Protein AF-A0A7V5F0Q5-F1 (afdb_monomer_lite)

Sequence (151 aa):
MRSYYPATLVSLILSDVVGDDLDVIASGPGVPDSGTFQDCMALFKKYNILRQLPRSIVNFIEAGLSGKVPETPKTGDPVFEKTHNLIIGSNIEAIVAAKQKAESLGYNTLVLSSMFEGETRDLAQFYGAIAREIAKTGHPPPACILSGEYL

Foldseek 3Di:
DVVCPPPAAEAEDADLDPPPPCCPGPVNPLHFDPDALVNVVVVCVVVVCLVVDDPVVVVVSVCRVVVVDDITHHVPRVRNVRYHYHYPHYLVVVQVVVQVVCVVVVADEDEPEQEDEDDPVVVVVVVVVVVVCCVVPPVDPPHDYDYHYRD

pLDDT: mean 86.78, std 10.55, range [53.16, 98.0]

Radius of gyration: 23.23 Å; chains: 1; bounding box: 57×22×62 Å

Structure (mmCIF, N/CA/C/O backbone):
data_AF-A0A7V5F0Q5-F1
#
_entry.id   AF-A0A7V5F0Q5-F1
#
loop_
_atom_site.group_PDB
_atom_site.id
_atom_site.type_symbol
_atom_site.label_atom_id
_atom_site.label_alt_id
_atom_site.label_comp_id
_atom_site.label_asym_id
_atom_site.label_entity_id
_atom_site.label_seq_id
_atom_site.pdbx_PDB_ins_code
_atom_site.Cartn_x
_atom_site.Cartn_y
_atom_site.Cartn_z
_atom_site.occupancy
_atom_site.B_iso_or_equiv
_atom_site.auth_seq_id
_atom_site.auth_comp_id
_atom_site.auth_asym_id
_atom_site.auth_atom_id
_atom_site.pdbx_PDB_model_num
ATOM 1 N N . MET A 1 1 ? 4.202 -2.210 -20.670 1.00 69.69 1 MET A N 1
ATOM 2 C CA . MET A 1 1 ? 3.481 -1.165 -21.441 1.00 69.69 1 MET A CA 1
ATOM 3 C C . MET A 1 1 ? 3.704 -1.171 -22.936 1.00 69.69 1 MET A C 1
ATOM 5 O O . MET A 1 1 ? 2.727 -1.338 -23.654 1.00 69.69 1 MET A O 1
ATOM 9 N N . ARG A 1 2 ? 4.943 -1.056 -23.433 1.00 78.12 2 ARG A N 1
ATOM 10 C CA . ARG A 1 2 ? 5.212 -1.038 -24.887 1.00 78.12 2 ARG A CA 1
ATOM 11 C C . ARG A 1 2 ? 4.582 -2.209 -25.659 1.00 78.12 2 ARG A C 1
ATOM 13 O O . ARG A 1 2 ? 4.106 -2.004 -26.762 1.00 78.12 2 ARG A O 1
ATOM 20 N N . SER A 1 3 ? 4.514 -3.397 -25.056 1.00 80.44 3 SER A N 1
ATOM 21 C CA . SER A 1 3 ? 3.902 -4.589 -25.665 1.00 80.44 3 SER A CA 1
ATOM 22 C C . SER A 1 3 ? 2.370 -4.563 -25.757 1.00 80.44 3 SER A C 1
ATOM 24 O O . SER A 1 3 ? 1.807 -5.374 -26.482 1.00 80.44 3 SER A O 1
ATOM 26 N N . TYR A 1 4 ? 1.700 -3.677 -25.012 1.00 80.00 4 TYR A N 1
ATOM 27 C CA . TYR A 1 4 ? 0.235 -3.561 -24.972 1.00 80.00 4 TYR A CA 1
ATOM 28 C C . TYR A 1 4 ? -0.277 -2.331 -25.732 1.00 80.00 4 TYR A C 1
ATOM 30 O O . TYR A 1 4 ? -1.425 -2.301 -26.164 1.00 80.00 4 TYR A O 1
ATOM 38 N N . TYR A 1 5 ? 0.570 -1.320 -25.937 1.00 84.75 5 TYR A N 1
ATOM 39 C CA . TYR A 1 5 ? 0.233 -0.150 -26.742 1.00 84.75 5 TYR A CA 1
ATOM 40 C C . TYR A 1 5 ? -0.026 -0.549 -28.215 1.00 84.75 5 TYR A C 1
ATOM 42 O O . TYR A 1 5 ? 0.754 -1.332 -28.759 1.00 84.75 5 TYR A O 1
ATOM 50 N N . PRO A 1 6 ? -1.075 -0.032 -28.897 1.00 89.75 6 PRO A N 1
ATOM 51 C CA . PRO A 1 6 ? -1.976 1.064 -28.515 1.00 89.75 6 PRO A CA 1
ATOM 52 C C . PRO A 1 6 ? -3.330 0.616 -27.925 1.00 89.75 6 PRO A C 1
ATOM 54 O O . PRO A 1 6 ? -4.303 1.380 -27.995 1.00 89.75 6 PRO A O 1
ATOM 57 N N . ALA A 1 7 ? -3.438 -0.613 -27.409 1.00 90.31 7 ALA A N 1
ATOM 58 C CA . ALA A 1 7 ? -4.653 -1.084 -26.746 1.00 90.31 7 ALA A CA 1
ATOM 59 C C . ALA A 1 7 ? -4.862 -0.377 -25.395 1.00 90.31 7 ALA A C 1
ATOM 61 O O . ALA A 1 7 ? -3.916 0.131 -24.792 1.00 90.31 7 ALA A O 1
ATOM 62 N N . THR A 1 8 ? -6.110 -0.340 -24.928 1.00 89.75 8 THR A N 1
ATOM 63 C CA . THR A 1 8 ? -6.440 0.175 -23.594 1.00 89.75 8 THR A CA 1
ATOM 64 C C . THR A 1 8 ? -6.159 -0.890 -22.542 1.00 89.75 8 THR A C 1
ATOM 66 O O . THR A 1 8 ? -6.645 -2.015 -22.662 1.00 89.75 8 THR A O 1
ATOM 69 N N . LEU A 1 9 ? -5.405 -0.523 -21.506 1.00 89.12 9 LEU A N 1
ATOM 70 C CA . LEU A 1 9 ? -5.130 -1.360 -20.343 1.00 89.12 9 LEU A CA 1
ATOM 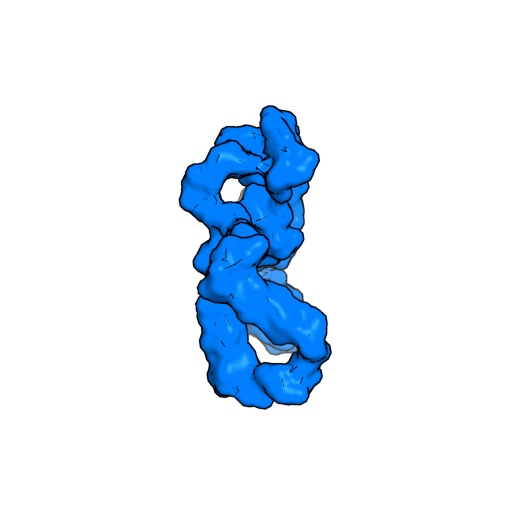71 C C . LEU A 1 9 ? -5.891 -0.811 -19.134 1.00 89.12 9 LEU A C 1
ATOM 73 O O . LEU A 1 9 ? -5.731 0.355 -18.777 1.00 89.12 9 LEU A O 1
ATOM 77 N N . VAL A 1 10 ? -6.697 -1.660 -18.500 1.00 89.06 10 VAL A N 1
ATOM 78 C CA . VAL A 1 10 ? -7.383 -1.350 -17.242 1.00 89.06 10 VAL A CA 1
ATOM 79 C C . VAL A 1 10 ? -6.938 -2.362 -16.195 1.00 89.06 10 VAL A C 1
ATOM 81 O O . VAL A 1 10 ? -7.248 -3.548 -16.309 1.00 89.06 10 VAL A O 1
ATOM 84 N N . SER A 1 11 ? -6.211 -1.891 -15.189 1.00 86.44 11 SER A N 1
ATOM 85 C CA . SER A 1 11 ? -5.765 -2.679 -14.044 1.00 86.44 11 SER A CA 1
ATOM 86 C C . SER A 1 11 ? -6.690 -2.405 -12.866 1.00 86.44 11 SER A C 1
ATOM 88 O O . SER A 1 11 ? -6.819 -1.259 -12.435 1.00 86.44 11 SER A O 1
ATOM 90 N N . LEU A 1 12 ? -7.321 -3.453 -12.342 1.00 87.25 12 LEU A N 1
ATOM 91 C CA . LEU A 1 12 ? -8.081 -3.401 -11.097 1.00 87.25 12 LEU A CA 1
ATOM 92 C C . LEU A 1 12 ? -7.216 -4.009 -9.995 1.00 87.25 12 LEU A C 1
ATOM 94 O O . LEU A 1 12 ? -6.817 -5.169 -10.092 1.00 87.25 12 LEU A O 1
ATOM 98 N N . ILE A 1 13 ? -6.888 -3.207 -8.992 1.00 85.38 13 ILE A N 1
ATOM 99 C CA . ILE A 1 13 ? -5.854 -3.500 -8.006 1.00 85.38 13 ILE A CA 1
ATOM 100 C C . ILE A 1 13 ? -6.505 -3.694 -6.639 1.00 85.38 13 ILE A C 1
ATOM 102 O O . ILE A 1 13 ? -7.279 -2.852 -6.185 1.00 85.38 13 ILE A O 1
ATOM 106 N N . LEU A 1 14 ? -6.161 -4.802 -5.985 1.00 81.69 14 LEU A N 1
ATOM 107 C CA . LEU A 1 14 ? -6.349 -4.987 -4.551 1.00 81.69 14 LEU A CA 1
ATOM 108 C C . LEU A 1 14 ? -5.005 -4.694 -3.887 1.00 81.69 14 LEU A C 1
ATOM 110 O O . LEU A 1 14 ? -4.045 -5.427 -4.106 1.00 81.69 14 LEU A O 1
ATOM 114 N N . SER A 1 15 ? -4.939 -3.584 -3.163 1.00 77.75 15 SER A N 1
ATOM 115 C CA . SER A 1 15 ? -3.723 -3.080 -2.541 1.00 77.75 15 SER A CA 1
ATOM 116 C C . SER A 1 15 ? -3.532 -3.704 -1.162 1.00 77.75 15 SER A C 1
ATOM 118 O O . SER A 1 15 ? -4.357 -3.536 -0.259 1.00 77.75 15 SER A O 1
ATOM 120 N N . ASP A 1 16 ? -2.425 -4.419 -1.007 1.00 71.75 16 ASP A N 1
ATOM 121 C CA . ASP A 1 16 ? -1.854 -4.833 0.272 1.00 71.75 16 ASP A CA 1
ATOM 122 C C . ASP A 1 16 ? -0.741 -3.879 0.747 1.00 71.75 16 ASP A C 1
ATOM 124 O O . ASP A 1 16 ? -0.154 -4.095 1.806 1.00 71.75 16 ASP A O 1
ATOM 128 N N . VAL A 1 17 ? -0.476 -2.799 0.000 1.00 65.56 17 VAL A N 1
ATOM 129 C CA . VAL A 1 17 ? 0.596 -1.834 0.273 1.00 65.56 17 VAL A CA 1
ATOM 130 C C . VAL A 1 17 ? 0.042 -0.597 0.978 1.00 65.56 17 VAL A C 1
ATOM 132 O O . VAL A 1 17 ? -0.942 0.015 0.560 1.00 65.56 17 VAL A O 1
ATOM 135 N N . VAL A 1 18 ? 0.709 -0.185 2.055 1.00 63.31 18 VAL A N 1
ATOM 136 C CA . VAL A 1 18 ? 0.356 1.028 2.801 1.00 63.31 18 VAL A CA 1
ATOM 137 C C . VAL A 1 18 ? 0.540 2.276 1.937 1.00 63.31 18 VAL A C 1
ATOM 139 O O . VAL A 1 18 ? 1.560 2.455 1.280 1.00 63.31 18 VAL A O 1
ATOM 142 N N . GLY A 1 19 ? -0.450 3.170 1.980 1.00 62.16 19 GLY A N 1
ATOM 143 C CA . GLY A 1 19 ? -0.423 4.433 1.241 1.00 62.16 19 GLY A CA 1
ATOM 144 C C . GLY A 1 19 ? -0.881 4.317 -0.210 1.00 62.16 19 GLY A C 1
ATOM 145 O O . GLY A 1 19 ? -0.947 5.344 -0.879 1.00 62.16 19 GLY A O 1
ATOM 146 N N . ASP A 1 20 ? -1.247 3.109 -0.661 1.00 62.47 20 ASP A N 1
ATOM 147 C CA . ASP A 1 20 ? -1.814 2.879 -1.991 1.00 62.47 20 ASP A CA 1
ATOM 148 C C . ASP A 1 20 ? -0.891 3.384 -3.123 1.00 62.47 20 ASP A C 1
ATOM 150 O O . ASP A 1 20 ? -1.340 3.820 -4.186 1.00 62.47 20 ASP A O 1
ATOM 154 N N . ASP A 1 21 ? 0.427 3.318 -2.884 1.00 65.06 21 ASP A N 1
ATOM 155 C CA . ASP A 1 21 ? 1.450 3.754 -3.831 1.00 65.06 21 ASP A CA 1
ATOM 156 C C . ASP A 1 21 ? 1.543 2.779 -5.012 1.00 65.06 21 ASP A C 1
ATOM 158 O O . ASP A 1 21 ? 2.065 1.663 -4.915 1.00 65.06 21 ASP A O 1
ATOM 162 N N . LEU A 1 22 ? 1.017 3.221 -6.153 1.00 61.88 22 LEU A N 1
ATOM 163 C CA . LEU A 1 22 ? 0.962 2.450 -7.389 1.00 61.88 22 LEU A CA 1
ATOM 164 C C . LEU A 1 22 ? 2.352 2.085 -7.932 1.00 61.88 22 LEU A C 1
ATOM 166 O O . LEU A 1 22 ? 2.459 1.080 -8.636 1.00 61.88 22 LEU A O 1
ATOM 170 N N . ASP A 1 23 ? 3.399 2.848 -7.603 1.00 59.41 23 ASP A N 1
ATOM 171 C CA . ASP A 1 23 ? 4.772 2.552 -8.035 1.00 59.41 23 ASP A CA 1
ATOM 172 C C . ASP A 1 23 ? 5.304 1.283 -7.342 1.00 59.41 23 ASP A C 1
ATOM 174 O O . ASP A 1 23 ? 6.092 0.522 -7.911 1.00 59.41 23 ASP A O 1
ATOM 178 N N . VAL A 1 24 ? 4.837 1.026 -6.116 1.00 58.53 24 VAL A N 1
ATOM 179 C CA . VAL A 1 24 ? 5.243 -0.116 -5.288 1.00 58.53 24 VAL A CA 1
ATOM 180 C C . VAL A 1 24 ? 4.349 -1.329 -5.550 1.00 58.53 24 VAL A C 1
ATOM 182 O O . VAL A 1 24 ? 4.826 -2.470 -5.567 1.00 58.53 24 VAL A O 1
ATOM 185 N N . ILE A 1 25 ? 3.059 -1.106 -5.817 1.00 60.34 25 ILE A N 1
ATOM 186 C CA . ILE A 1 25 ? 2.100 -2.189 -6.031 1.00 60.34 25 ILE A CA 1
ATOM 187 C C . ILE A 1 25 ? 2.411 -2.942 -7.338 1.00 60.34 25 ILE A C 1
ATOM 189 O O . ILE A 1 25 ? 2.428 -2.392 -8.441 1.00 60.34 25 ILE A O 1
ATOM 193 N N . ALA A 1 26 ? 2.652 -4.252 -7.205 1.00 53.59 26 ALA A N 1
ATOM 194 C CA . ALA A 1 26 ? 2.913 -5.197 -8.297 1.00 53.59 26 ALA A CA 1
ATOM 195 C C . ALA A 1 26 ? 4.132 -4.883 -9.197 1.00 53.59 26 ALA A C 1
ATOM 197 O O . ALA A 1 26 ? 4.185 -5.365 -10.329 1.00 53.59 26 ALA A O 1
ATOM 198 N N . SER A 1 27 ? 5.121 -4.117 -8.712 1.00 54.19 27 SER A N 1
ATOM 199 C CA . SER A 1 27 ? 6.268 -3.627 -9.511 1.00 54.19 27 SER A CA 1
ATOM 200 C C . SER A 1 27 ? 5.873 -2.728 -10.694 1.00 54.19 27 SER A C 1
ATOM 202 O O . SER A 1 27 ? 6.614 -2.637 -11.675 1.00 54.19 27 SER A O 1
ATOM 204 N N . GLY A 1 28 ? 4.690 -2.105 -10.635 1.00 59.16 28 GLY A N 1
ATOM 205 C CA . GLY A 1 28 ? 4.272 -1.059 -11.565 1.00 59.16 28 GLY A CA 1
ATOM 206 C C . GLY A 1 28 ? 4.336 -1.400 -13.064 1.00 59.16 28 GLY A C 1
ATOM 207 O O . GLY A 1 28 ? 4.704 -0.528 -13.847 1.00 59.16 28 GLY A O 1
ATOM 208 N N . PRO A 1 29 ? 3.962 -2.602 -13.562 1.00 62.91 29 PRO A N 1
ATOM 209 C CA . PRO A 1 29 ? 4.040 -2.908 -14.997 1.00 62.91 29 PRO A CA 1
ATOM 210 C C . PRO A 1 29 ? 3.180 -1.973 -15.861 1.00 62.91 29 PRO A C 1
ATOM 212 O O . PRO A 1 29 ? 3.389 -1.921 -17.078 1.00 62.91 29 PRO A O 1
ATOM 215 N N . GLY A 1 30 ? 2.233 -1.265 -15.229 1.00 66.12 30 GLY A N 1
ATOM 216 C CA . GLY A 1 30 ? 1.362 -0.228 -15.779 1.00 66.12 30 GLY A CA 1
ATOM 217 C C . GLY A 1 30 ? 1.624 1.187 -15.267 1.00 66.12 30 GLY A C 1
ATOM 218 O O . GLY A 1 30 ? 0.766 2.045 -15.460 1.00 66.12 30 GLY A O 1
ATOM 219 N N . VAL A 1 31 ? 2.758 1.437 -14.613 1.00 78.19 31 VAL A N 1
ATOM 220 C CA . VAL A 1 31 ? 3.073 2.709 -13.953 1.00 78.19 31 VAL A CA 1
ATOM 221 C C . VAL A 1 31 ? 4.433 3.226 -14.450 1.00 78.19 31 VAL A C 1
ATOM 223 O O . VAL A 1 31 ? 5.295 2.417 -14.805 1.00 78.19 31 VAL A O 1
ATOM 226 N N . PRO A 1 32 ? 4.627 4.549 -14.599 1.00 81.62 32 PRO A N 1
ATOM 227 C CA . PRO A 1 32 ? 5.914 5.102 -15.004 1.00 81.62 32 PRO A CA 1
ATOM 228 C C . PRO A 1 32 ? 7.033 4.787 -14.011 1.00 81.62 32 PRO A C 1
ATOM 230 O O . PRO A 1 32 ? 6.844 4.897 -12.808 1.00 81.62 32 PRO A O 1
ATOM 233 N N . ASP A 1 33 ? 8.224 4.470 -14.516 1.00 83.56 33 ASP A N 1
ATOM 234 C CA . ASP A 1 33 ? 9.402 4.255 -13.671 1.00 83.56 33 ASP A CA 1
ATOM 235 C C . ASP A 1 33 ? 10.220 5.548 -13.583 1.00 83.56 33 ASP A C 1
ATOM 237 O O . ASP A 1 33 ? 10.736 6.036 -14.594 1.00 83.56 33 ASP A O 1
ATOM 241 N N . SER A 1 34 ? 10.350 6.115 -12.384 1.00 83.69 34 SER A N 1
ATOM 242 C CA . SER A 1 34 ? 11.120 7.341 -12.151 1.00 83.69 34 SER A CA 1
ATOM 243 C C . SER A 1 34 ? 12.639 7.122 -12.104 1.00 83.69 34 SER A C 1
ATOM 245 O O . SER A 1 34 ? 13.387 8.072 -12.340 1.00 83.69 34 SER A O 1
ATOM 247 N N . GLY A 1 35 ? 13.108 5.894 -11.858 1.00 86.31 35 GLY A N 1
ATOM 248 C CA . GLY A 1 35 ? 14.530 5.565 -11.761 1.00 86.31 35 GLY A CA 1
ATOM 249 C C . GLY A 1 35 ? 15.216 5.494 -13.123 1.00 86.31 35 GLY A C 1
ATOM 250 O O . GLY A 1 35 ? 14.585 5.241 -14.140 1.00 86.31 35 GLY A O 1
ATOM 251 N N . THR A 1 36 ? 16.525 5.717 -13.182 1.00 91.38 36 THR A N 1
ATOM 252 C CA . THR A 1 36 ? 17.291 5.677 -14.440 1.00 91.38 36 THR A CA 1
ATOM 253 C C . THR A 1 36 ? 18.437 4.669 -14.395 1.00 91.38 36 THR A C 1
ATOM 255 O O . THR A 1 36 ? 18.912 4.272 -13.327 1.00 91.38 36 THR A O 1
ATOM 258 N N . PHE A 1 37 ? 18.988 4.320 -15.559 1.00 94.94 37 PHE A N 1
ATOM 259 C CA . PHE A 1 37 ? 20.244 3.575 -15.664 1.00 94.94 37 PHE A CA 1
ATOM 260 C C . PHE A 1 37 ? 21.384 4.238 -14.873 1.00 94.94 37 PHE A C 1
ATOM 262 O O . PHE A 1 37 ? 22.262 3.547 -14.342 1.00 94.94 37 PHE A O 1
ATOM 269 N N . GLN A 1 38 ? 21.377 5.571 -14.770 1.00 94.25 38 GLN A N 1
ATOM 270 C CA . GLN A 1 38 ? 22.354 6.322 -13.986 1.00 94.25 38 GLN A CA 1
ATOM 271 C C . GLN A 1 38 ? 22.178 6.091 -12.484 1.00 94.25 38 GLN A C 1
ATOM 273 O O . GLN A 1 38 ? 23.177 5.867 -11.792 1.00 94.25 38 GLN A O 1
ATOM 278 N N . ASP A 1 39 ? 20.939 6.048 -11.999 1.00 93.62 39 ASP A N 1
ATOM 279 C CA . ASP A 1 39 ? 20.630 5.733 -10.603 1.00 93.62 39 ASP A CA 1
ATOM 280 C C . ASP A 1 39 ? 21.034 4.296 -10.259 1.00 93.62 39 ASP A C 1
ATOM 282 O O . ASP A 1 39 ? 21.701 4.065 -9.246 1.00 93.62 39 ASP A O 1
ATOM 286 N N . CYS A 1 40 ? 20.752 3.332 -11.144 1.00 92.75 40 CYS A N 1
ATOM 287 C CA . CYS A 1 40 ? 21.199 1.947 -10.972 1.00 92.75 40 CYS A CA 1
ATOM 288 C C . CYS A 1 40 ? 22.727 1.852 -10.837 1.00 92.75 40 CYS A C 1
ATOM 290 O O . CYS A 1 40 ? 23.244 1.225 -9.909 1.00 92.75 40 CYS A O 1
ATOM 292 N N . MET A 1 41 ? 23.473 2.511 -11.729 1.00 93.44 41 MET A N 1
ATOM 293 C CA . MET A 1 41 ? 24.937 2.519 -11.674 1.00 93.44 41 MET A CA 1
ATOM 294 C C . MET A 1 41 ? 25.466 3.218 -10.410 1.00 93.44 41 MET A C 1
ATOM 296 O O . MET A 1 41 ? 26.466 2.777 -9.831 1.00 93.44 41 MET A O 1
ATOM 300 N N . ALA A 1 42 ? 24.806 4.287 -9.955 1.00 94.50 42 ALA A N 1
ATOM 301 C CA . ALA A 1 42 ? 25.146 4.961 -8.707 1.00 94.50 42 ALA A CA 1
ATOM 302 C C . ALA A 1 42 ? 24.935 4.043 -7.491 1.00 94.50 42 ALA A C 1
ATOM 304 O O . ALA A 1 42 ? 25.823 3.958 -6.640 1.00 94.50 42 ALA A O 1
ATOM 305 N N . LEU A 1 43 ? 23.830 3.290 -7.442 1.00 93.56 43 LEU A N 1
ATOM 306 C CA . LEU A 1 43 ? 23.557 2.301 -6.393 1.00 93.56 43 LEU A CA 1
ATOM 307 C C . LEU A 1 43 ? 24.606 1.183 -6.382 1.00 93.56 43 LEU A C 1
ATOM 309 O O . LEU A 1 43 ? 25.150 0.858 -5.325 1.00 93.56 43 LEU A O 1
ATOM 313 N N . PHE A 1 44 ? 24.971 0.643 -7.548 1.00 94.31 44 PHE A N 1
ATOM 314 C CA . PHE A 1 44 ? 25.979 -0.421 -7.636 1.00 94.31 44 PHE A CA 1
ATOM 315 C C . PHE A 1 44 ? 27.338 0.005 -7.079 1.00 94.31 44 PHE A C 1
ATOM 317 O O . PHE A 1 44 ? 28.025 -0.794 -6.433 1.00 94.31 44 PHE A O 1
ATOM 324 N N . LYS A 1 45 ? 27.720 1.265 -7.316 1.00 93.00 45 LYS A N 1
ATOM 325 C CA . LYS A 1 45 ? 28.939 1.865 -6.763 1.00 93.00 45 LYS A CA 1
ATOM 326 C C . LYS A 1 45 ? 28.795 2.147 -5.270 1.00 93.00 45 LYS A C 1
ATOM 328 O O . LYS A 1 45 ? 29.671 1.756 -4.509 1.00 93.00 45 LYS A O 1
ATOM 333 N N . LYS A 1 46 ? 27.684 2.759 -4.847 1.00 95.25 46 LYS A N 1
ATOM 334 C CA . LYS A 1 46 ? 27.398 3.092 -3.441 1.00 95.25 46 LYS A CA 1
ATOM 335 C C . LYS A 1 46 ? 27.494 1.867 -2.530 1.00 95.25 46 LYS A C 1
ATOM 337 O O . LYS A 1 46 ? 28.077 1.959 -1.456 1.00 95.25 46 LYS A O 1
ATOM 342 N N . TYR A 1 47 ? 26.965 0.728 -2.974 1.00 94.44 47 TYR A N 1
ATOM 343 C CA . TYR A 1 47 ? 26.972 -0.519 -2.205 1.00 94.44 47 TYR A CA 1
ATOM 344 C C . TYR A 1 47 ? 28.159 -1.445 -2.522 1.00 94.44 47 TYR A C 1
ATOM 346 O O . TYR A 1 47 ? 28.227 -2.546 -1.987 1.00 94.44 47 TYR A O 1
ATOM 354 N N . ASN A 1 48 ? 29.112 -1.027 -3.367 1.00 93.75 48 ASN A N 1
ATOM 355 C CA . ASN A 1 48 ? 30.287 -1.821 -3.765 1.00 93.75 48 ASN A CA 1
ATOM 356 C C . ASN A 1 48 ? 29.958 -3.228 -4.318 1.00 93.75 48 ASN A C 1
ATOM 358 O O . ASN A 1 48 ? 30.757 -4.163 -4.215 1.00 93.75 48 ASN A O 1
ATOM 362 N N . ILE A 1 49 ? 28.794 -3.381 -4.955 1.00 94.75 49 ILE A N 1
ATOM 363 C CA . ILE A 1 49 ? 28.326 -4.663 -5.506 1.00 94.75 49 ILE A CA 1
ATOM 364 C C . ILE A 1 49 ? 28.683 -4.851 -6.982 1.00 94.75 49 ILE A C 1
ATOM 366 O O . ILE A 1 49 ? 28.545 -5.949 -7.506 1.00 94.75 49 ILE A O 1
ATOM 370 N N . LEU A 1 50 ? 29.207 -3.822 -7.657 1.00 91.19 50 LEU A N 1
ATOM 371 C CA . LEU A 1 50 ? 29.480 -3.858 -9.101 1.00 91.19 50 LEU A CA 1
ATOM 372 C C . LEU A 1 50 ? 30.353 -5.051 -9.542 1.00 91.19 50 LEU A C 1
ATOM 374 O O . LEU A 1 50 ? 30.131 -5.614 -10.608 1.00 91.19 50 LEU A O 1
ATOM 378 N N . ARG A 1 51 ? 31.331 -5.458 -8.720 1.00 90.88 51 ARG A N 1
ATOM 379 C CA . ARG A 1 51 ? 32.218 -6.606 -9.004 1.00 90.88 51 ARG A CA 1
ATOM 380 C C . ARG A 1 51 ? 31.585 -7.971 -8.714 1.00 90.88 51 ARG A C 1
ATOM 382 O O . ARG A 1 51 ? 32.134 -8.982 -9.132 1.00 90.88 51 ARG A O 1
ATOM 389 N N . GLN A 1 52 ? 30.478 -7.990 -7.980 1.00 94.19 52 GLN A N 1
ATOM 390 C CA . GLN A 1 52 ? 29.746 -9.198 -7.591 1.00 94.19 52 GLN A CA 1
ATOM 391 C C . GLN A 1 52 ? 28.624 -9.521 -8.589 1.00 94.19 52 GLN A C 1
ATOM 393 O O . GLN A 1 52 ? 28.119 -10.639 -8.615 1.00 94.19 52 GLN A O 1
ATOM 398 N N . LEU A 1 53 ? 28.236 -8.549 -9.420 1.00 93.62 53 LEU A N 1
ATOM 399 C CA . LEU A 1 53 ? 27.175 -8.713 -10.404 1.00 93.62 53 LEU A CA 1
ATOM 400 C C . LEU A 1 53 ? 27.642 -9.531 -11.623 1.00 93.62 53 LEU A C 1
ATOM 402 O O . LEU A 1 53 ? 28.770 -9.356 -12.096 1.00 93.62 53 LEU A O 1
ATOM 406 N N . PRO A 1 54 ? 26.760 -10.365 -12.206 1.00 96.12 54 PRO A N 1
ATOM 407 C CA . PRO A 1 54 ? 26.997 -10.995 -13.497 1.00 96.12 54 PRO A CA 1
ATOM 408 C C . PRO A 1 54 ? 27.354 -9.975 -14.582 1.00 96.12 54 PRO A C 1
ATOM 410 O O . PRO A 1 54 ? 26.745 -8.905 -14.686 1.00 96.12 54 PRO A O 1
ATOM 413 N N . ARG A 1 55 ? 28.301 -10.332 -15.459 1.00 93.88 55 ARG A N 1
ATOM 414 C CA . ARG A 1 55 ? 28.768 -9.428 -16.522 1.00 93.88 55 ARG A CA 1
ATOM 415 C C . ARG A 1 55 ? 27.652 -9.013 -17.485 1.00 93.88 55 ARG A C 1
ATOM 417 O O . ARG A 1 55 ? 27.688 -7.902 -18.000 1.00 93.88 55 ARG A O 1
ATOM 424 N N . SER A 1 56 ? 26.650 -9.869 -17.689 1.00 95.44 56 SER A N 1
ATOM 425 C CA . SER A 1 56 ? 25.458 -9.557 -18.487 1.00 95.44 56 SER A CA 1
ATOM 426 C C . SER A 1 56 ? 24.695 -8.339 -17.956 1.00 95.44 56 SER A C 1
ATOM 428 O O . SER A 1 56 ? 24.324 -7.479 -18.750 1.00 95.44 56 SER A O 1
ATOM 430 N N . ILE A 1 57 ? 24.525 -8.221 -16.635 1.00 93.69 57 ILE A N 1
ATOM 431 C CA . ILE A 1 57 ? 23.842 -7.084 -15.998 1.00 93.69 57 ILE A CA 1
ATOM 432 C C . ILE A 1 57 ? 24.666 -5.812 -16.183 1.00 93.69 57 ILE A C 1
ATOM 434 O O . ILE A 1 57 ? 24.142 -4.793 -16.622 1.00 93.69 57 ILE A O 1
ATOM 438 N N . VAL A 1 58 ? 25.972 -5.880 -15.907 1.00 93.62 58 VAL A N 1
ATOM 439 C CA . VAL A 1 58 ? 26.869 -4.722 -16.046 1.00 93.62 58 VAL A CA 1
ATOM 440 C C . VAL A 1 58 ? 26.873 -4.208 -17.486 1.00 93.62 58 VAL A C 1
ATOM 442 O O . VAL A 1 58 ? 26.674 -3.017 -17.711 1.00 93.62 58 VAL A O 1
ATOM 445 N N . ASN A 1 59 ? 27.010 -5.111 -18.460 1.00 94.88 59 ASN A N 1
ATOM 446 C CA . ASN A 1 59 ? 26.978 -4.762 -19.878 1.00 94.88 59 ASN A CA 1
ATOM 447 C C . ASN A 1 59 ? 25.634 -4.136 -20.290 1.00 94.88 59 ASN A C 1
ATOM 449 O O . ASN A 1 59 ? 25.620 -3.218 -21.105 1.00 94.88 59 ASN A O 1
ATOM 453 N N . PHE A 1 60 ? 24.510 -4.620 -19.749 1.00 95.25 60 PHE A N 1
ATOM 454 C CA . PHE A 1 60 ? 23.185 -4.072 -20.044 1.00 95.25 60 PHE A CA 1
ATOM 455 C C . PHE A 1 60 ? 23.035 -2.635 -19.530 1.00 95.25 60 PHE A C 1
ATOM 457 O O . PHE A 1 60 ? 22.620 -1.760 -20.287 1.00 95.25 60 PHE A O 1
ATOM 464 N N . ILE A 1 61 ? 23.451 -2.363 -18.288 1.00 94.69 61 ILE A N 1
ATOM 465 C CA . ILE A 1 61 ? 23.418 -1.004 -17.729 1.00 94.69 61 ILE A CA 1
ATOM 466 C C . ILE A 1 61 ? 24.376 -0.072 -18.488 1.00 94.69 61 ILE A C 1
ATOM 468 O O . ILE A 1 61 ? 24.002 1.048 -18.820 1.00 94.69 61 ILE A O 1
ATOM 472 N N . GLU A 1 62 ? 25.586 -0.524 -18.833 1.00 94.62 62 GLU A N 1
ATOM 473 C CA . GLU A 1 62 ? 26.526 0.251 -19.664 1.00 94.62 62 GLU A CA 1
ATOM 474 C C . GLU A 1 62 ? 25.955 0.546 -21.068 1.00 94.62 62 GLU A C 1
ATOM 476 O O . GLU A 1 62 ? 26.144 1.639 -21.615 1.00 94.62 62 GLU A O 1
ATOM 481 N N . ALA A 1 63 ? 25.217 -0.399 -21.657 1.00 94.81 63 ALA A N 1
ATOM 482 C CA . ALA A 1 63 ? 24.510 -0.189 -22.917 1.00 94.81 63 ALA A CA 1
ATOM 483 C C . ALA A 1 63 ? 23.382 0.852 -22.778 1.00 94.81 63 ALA A C 1
ATOM 485 O O . ALA A 1 63 ? 23.237 1.698 -23.660 1.00 94.81 63 ALA A O 1
ATOM 486 N N . GLY A 1 64 ? 22.644 0.841 -21.665 1.00 94.50 64 GLY A N 1
ATOM 487 C CA . GLY A 1 64 ? 21.657 1.870 -21.324 1.00 94.50 64 GLY A CA 1
ATOM 488 C C . GLY A 1 64 ? 22.278 3.261 -21.168 1.00 94.50 64 GLY A C 1
ATOM 489 O O . GLY A 1 64 ? 21.856 4.209 -21.825 1.00 94.50 64 GLY A O 1
ATOM 490 N N . LEU A 1 65 ? 23.371 3.372 -20.406 1.00 93.81 65 LEU A N 1
ATOM 491 C CA . LEU A 1 65 ? 24.110 4.630 -20.201 1.00 93.81 65 LEU A CA 1
ATOM 492 C C . LEU A 1 65 ? 24.707 5.212 -21.489 1.00 93.81 65 LEU A C 1
ATOM 494 O O . LEU A 1 65 ? 24.897 6.421 -21.593 1.00 93.81 65 LEU A O 1
ATOM 498 N N . SER A 1 66 ? 25.020 4.360 -22.468 1.00 95.25 66 SER A N 1
ATOM 499 C CA . SER A 1 66 ? 25.505 4.781 -23.790 1.00 95.25 66 SER A CA 1
ATOM 500 C C . SER A 1 66 ? 24.386 5.009 -24.813 1.00 95.25 66 SER A C 1
ATOM 502 O O . SER A 1 66 ? 24.677 5.254 -25.983 1.00 95.25 66 SER A O 1
ATOM 504 N N . GLY A 1 67 ? 23.116 4.919 -24.399 1.00 92.50 67 GLY A N 1
ATOM 505 C CA . GLY A 1 67 ? 21.946 5.141 -25.252 1.00 92.50 67 GLY A CA 1
ATOM 506 C C . GLY A 1 67 ? 21.667 4.026 -26.264 1.00 92.50 67 GLY A C 1
ATOM 507 O O . GLY A 1 67 ? 20.840 4.201 -27.154 1.00 92.50 67 GLY A O 1
ATOM 508 N N . LYS A 1 68 ? 22.343 2.874 -26.158 1.00 94.00 68 LYS A N 1
ATOM 509 C CA . LYS A 1 68 ? 22.123 1.716 -27.046 1.00 94.00 68 LYS A CA 1
ATOM 510 C C . LYS A 1 68 ? 20.860 0.940 -26.691 1.00 94.00 68 LYS A C 1
ATOM 512 O O . LYS A 1 68 ? 20.304 0.250 -27.541 1.00 94.00 68 LYS A O 1
ATOM 517 N N . VAL A 1 69 ? 20.440 1.030 -25.434 1.00 93.69 69 VAL A N 1
ATOM 518 C CA . VAL A 1 69 ? 19.189 0.470 -24.929 1.00 93.69 69 VAL A CA 1
ATOM 519 C C . VAL A 1 69 ? 18.345 1.637 -24.425 1.00 93.69 69 VAL A C 1
ATOM 521 O O . VAL A 1 69 ? 18.874 2.477 -23.697 1.00 93.69 69 VAL A O 1
ATOM 524 N N . PRO A 1 70 ? 17.062 1.729 -24.816 1.00 90.56 70 PRO A N 1
ATOM 525 C CA . PRO A 1 70 ? 16.196 2.787 -24.326 1.00 90.56 70 PRO A CA 1
ATOM 526 C C . PRO A 1 70 ? 15.926 2.606 -22.835 1.00 90.56 70 PRO A C 1
ATOM 528 O O . PRO A 1 70 ? 15.805 1.483 -22.348 1.00 90.56 70 PRO A O 1
ATOM 531 N N . GLU A 1 71 ? 15.759 3.725 -22.142 1.00 91.19 71 GLU A N 1
ATOM 532 C CA . GLU A 1 71 ? 15.326 3.734 -20.750 1.00 91.19 71 GLU A CA 1
ATOM 533 C C . GLU A 1 71 ? 13.923 3.118 -20.585 1.00 91.19 71 GLU A C 1
ATOM 535 O O . GLU A 1 71 ? 13.141 2.998 -21.551 1.00 91.19 71 GLU A O 1
ATOM 540 N N . THR A 1 72 ? 13.602 2.731 -19.350 1.00 88.88 72 THR A N 1
ATOM 541 C CA . THR A 1 72 ? 12.231 2.388 -18.963 1.00 88.88 72 THR A CA 1
ATOM 542 C C . THR A 1 72 ? 11.273 3.557 -19.254 1.00 88.88 72 THR A C 1
ATOM 544 O O . THR A 1 72 ? 11.674 4.724 -19.170 1.00 88.88 72 THR A O 1
ATOM 547 N N . PRO A 1 73 ? 10.016 3.281 -19.660 1.00 88.56 73 PRO A N 1
ATOM 548 C CA . PRO A 1 73 ? 9.032 4.325 -19.939 1.00 88.56 73 PRO A CA 1
ATOM 549 C C . PRO A 1 73 ? 8.849 5.291 -18.762 1.00 88.56 73 PRO A C 1
ATOM 551 O O . PRO A 1 73 ? 8.643 4.862 -17.627 1.00 88.56 73 PRO A O 1
ATOM 554 N N . LYS A 1 74 ? 8.915 6.593 -19.054 1.00 89.19 74 LYS A N 1
ATOM 555 C CA . LYS A 1 74 ? 8.857 7.676 -18.062 1.00 89.19 74 LYS A CA 1
ATOM 556 C C . LYS A 1 74 ? 7.483 8.310 -17.974 1.00 89.19 74 LYS A C 1
ATOM 558 O O . LYS A 1 74 ? 6.622 8.094 -18.827 1.00 89.19 74 LYS A O 1
ATOM 563 N N . THR A 1 75 ? 7.292 9.132 -16.948 1.00 84.19 75 THR A N 1
ATOM 564 C CA . THR A 1 75 ? 6.096 9.961 -16.815 1.00 84.19 75 THR A CA 1
ATOM 565 C C . THR A 1 75 ? 5.942 10.823 -18.066 1.00 84.19 75 THR A C 1
ATOM 567 O O . THR A 1 75 ? 6.872 11.526 -18.457 1.00 84.19 75 THR A O 1
ATOM 570 N N . GLY A 1 76 ? 4.777 10.740 -18.713 1.00 83.25 76 GLY A N 1
ATOM 571 C CA . GLY A 1 76 ? 4.498 11.425 -19.979 1.00 83.25 76 GLY A CA 1
ATOM 572 C C . GLY A 1 76 ? 4.830 10.630 -21.249 1.00 83.25 76 GLY A C 1
ATOM 573 O O . GLY A 1 76 ? 4.591 11.140 -22.340 1.00 83.25 76 GLY A O 1
ATOM 574 N N . ASP A 1 77 ? 5.341 9.397 -21.149 1.00 88.19 77 ASP A N 1
ATOM 575 C CA . ASP A 1 77 ? 5.480 8.510 -22.313 1.00 88.19 77 ASP A CA 1
ATOM 576 C C . ASP A 1 77 ? 4.076 8.132 -22.854 1.00 88.19 77 ASP A C 1
ATOM 578 O O . ASP A 1 77 ? 3.236 7.658 -22.074 1.00 88.19 77 ASP A O 1
ATOM 582 N N . PRO A 1 78 ? 3.796 8.299 -24.168 1.00 89.25 78 PRO A N 1
ATOM 583 C CA . PRO A 1 78 ? 2.494 7.990 -24.769 1.00 89.25 78 PRO A CA 1
ATOM 584 C C . PRO A 1 78 ? 1.989 6.565 -24.516 1.00 89.25 78 PRO A C 1
ATOM 586 O O . PRO A 1 78 ? 0.787 6.305 -24.588 1.00 89.25 78 PRO A O 1
ATOM 589 N N . VAL A 1 79 ? 2.883 5.625 -24.184 1.00 87.75 79 VAL A N 1
ATOM 590 C CA . VAL A 1 79 ? 2.497 4.248 -23.834 1.00 87.75 79 VAL A CA 1
ATOM 591 C C . VAL A 1 79 ? 1.569 4.162 -22.620 1.00 87.75 79 VAL A C 1
ATOM 593 O O . VAL A 1 79 ? 0.907 3.137 -22.456 1.00 87.75 79 VAL A O 1
ATOM 596 N N . PHE A 1 80 ? 1.501 5.2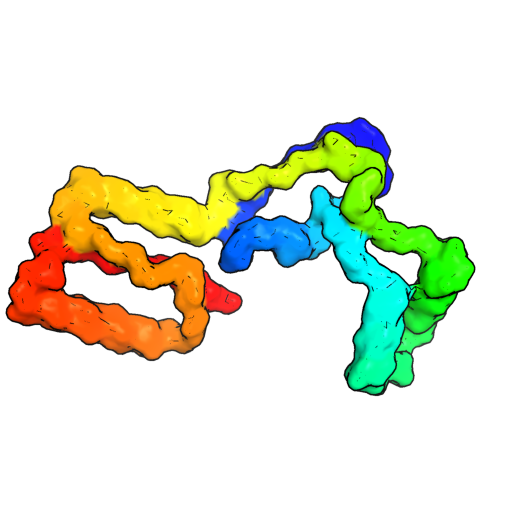10 -21.792 1.00 87.38 80 PHE A N 1
ATOM 597 C CA . PHE A 1 80 ? 0.617 5.282 -20.629 1.00 87.38 80 PHE A CA 1
ATOM 598 C C . PHE A 1 80 ? -0.723 5.987 -20.900 1.00 87.38 80 PHE A C 1
ATOM 600 O O . PHE A 1 80 ? -1.618 5.874 -20.070 1.00 87.38 80 PHE A O 1
ATOM 607 N N . GLU A 1 81 ? -0.927 6.643 -22.052 1.00 88.62 81 GLU A N 1
ATOM 608 C CA . GLU A 1 81 ? -2.145 7.438 -22.337 1.00 88.62 81 GLU A CA 1
ATOM 609 C C . GLU A 1 81 ? -3.453 6.647 -22.203 1.00 88.62 81 GLU A C 1
ATOM 611 O O . GLU A 1 81 ? -4.484 7.198 -21.827 1.00 88.62 81 GLU A O 1
ATOM 616 N N . LYS A 1 82 ? -3.416 5.348 -22.515 1.00 88.69 82 LYS A N 1
ATOM 617 C CA . LYS A 1 82 ? -4.574 4.443 -22.433 1.00 88.69 82 LYS A CA 1
ATOM 618 C C . LYS A 1 82 ? -4.471 3.447 -21.282 1.00 88.69 82 LYS A C 1
ATOM 620 O O . LYS A 1 82 ? -5.000 2.339 -21.371 1.00 88.69 82 LYS A O 1
ATOM 625 N N . THR A 1 83 ? -3.729 3.812 -20.244 1.00 88.25 83 THR A N 1
ATOM 626 C CA . THR A 1 83 ? -3.480 2.957 -19.084 1.00 88.25 83 THR A CA 1
ATOM 627 C C . THR A 1 83 ? -4.189 3.523 -17.881 1.00 88.25 83 THR A C 1
ATOM 629 O O . THR A 1 83 ? -3.955 4.662 -17.488 1.00 88.25 83 THR A O 1
ATOM 632 N N . HIS A 1 84 ? -5.052 2.711 -17.291 1.00 86.75 84 HIS A N 1
ATOM 633 C CA . HIS A 1 84 ? -5.836 3.082 -16.129 1.00 86.75 84 HIS A CA 1
ATOM 634 C C . HIS A 1 84 ? -5.560 2.078 -15.020 1.00 86.75 84 HIS A C 1
ATOM 636 O O . HIS A 1 84 ? -5.816 0.889 -15.189 1.00 86.75 84 HIS A O 1
ATOM 642 N N . ASN A 1 85 ? -5.049 2.559 -13.891 1.00 85.56 85 ASN A N 1
ATOM 643 C CA . ASN A 1 85 ? -4.856 1.757 -12.689 1.00 85.56 85 ASN A CA 1
ATOM 644 C C . ASN A 1 85 ? -5.872 2.228 -11.649 1.00 85.56 85 ASN A C 1
ATOM 646 O O . ASN A 1 85 ? -5.928 3.413 -11.327 1.00 85.56 85 ASN A O 1
ATOM 650 N N . LEU A 1 86 ? -6.711 1.309 -11.183 1.00 85.94 86 LEU A N 1
ATOM 651 C CA . LEU A 1 86 ? -7.811 1.577 -10.266 1.00 85.94 86 LEU A CA 1
ATOM 652 C C . LEU A 1 86 ? -7.635 0.681 -9.048 1.00 85.94 86 LEU A C 1
ATOM 654 O O . LEU A 1 86 ? -7.697 -0.541 -9.174 1.00 85.94 86 LEU A O 1
ATOM 658 N N . ILE A 1 87 ? -7.439 1.282 -7.880 1.00 84.44 87 ILE A N 1
ATOM 659 C CA . ILE A 1 87 ? -7.508 0.554 -6.614 1.00 84.44 87 ILE A CA 1
ATOM 660 C C . ILE A 1 87 ? -8.988 0.349 -6.303 1.00 84.44 87 ILE A C 1
ATOM 662 O O . ILE A 1 87 ? -9.758 1.304 -6.264 1.00 84.44 87 ILE A O 1
ATOM 666 N N . ILE A 1 88 ? -9.386 -0.915 -6.187 1.00 88.19 88 ILE A N 1
ATOM 667 C CA . ILE A 1 88 ? -10.774 -1.341 -5.944 1.00 88.19 88 ILE A CA 1
ATOM 668 C C . ILE A 1 88 ? -10.952 -2.000 -4.570 1.00 88.19 88 ILE A C 1
ATOM 670 O O . ILE A 1 88 ? -12.023 -2.524 -4.265 1.00 88.19 88 ILE A O 1
ATOM 674 N N . GLY A 1 89 ? -9.878 -2.041 -3.789 1.00 85.88 89 GLY A N 1
ATOM 675 C CA . GLY A 1 89 ? -9.829 -2.595 -2.449 1.00 85.88 89 GLY A CA 1
ATOM 676 C C . GLY A 1 89 ? -8.487 -2.267 -1.817 1.00 85.88 89 GLY A C 1
ATOM 677 O O . GLY A 1 89 ? -7.453 -2.608 -2.390 1.00 85.88 89 GLY A O 1
ATOM 678 N N . SER A 1 90 ? -8.488 -1.652 -0.640 1.00 86.75 90 SER A N 1
ATOM 679 C CA . SER A 1 90 ? -7.284 -1.479 0.178 1.00 86.75 90 SER A CA 1
ATOM 680 C C . SER A 1 90 ? -7.558 -1.667 1.671 1.00 86.75 90 SER A C 1
ATOM 682 O O . SER A 1 90 ? -8.707 -1.749 2.120 1.00 86.75 90 SER A O 1
ATOM 684 N N . ASN A 1 91 ? -6.489 -1.759 2.468 1.00 84.88 91 ASN A N 1
ATOM 685 C CA . ASN A 1 91 ? -6.584 -1.916 3.921 1.00 84.88 91 ASN A CA 1
ATOM 686 C C . ASN A 1 91 ? -7.419 -0.793 4.567 1.00 84.88 91 ASN A C 1
ATOM 688 O O . ASN A 1 91 ? -8.298 -1.057 5.393 1.00 84.88 91 ASN A O 1
ATOM 692 N N . ILE A 1 92 ? -7.202 0.457 4.142 1.00 85.69 92 ILE A N 1
ATOM 693 C CA . ILE A 1 92 ? -7.957 1.598 4.665 1.00 85.69 92 ILE A CA 1
ATOM 694 C C . ILE A 1 92 ? -9.435 1.525 4.269 1.00 85.69 92 ILE A C 1
ATOM 696 O O . ILE A 1 92 ? -10.294 1.804 5.106 1.00 85.69 92 ILE A O 1
ATOM 700 N N . GLU A 1 93 ? -9.759 1.084 3.051 1.00 89.06 93 GLU A N 1
ATOM 701 C CA . GLU A 1 93 ? -11.151 0.895 2.626 1.00 89.06 93 GLU A CA 1
ATOM 702 C C . GLU A 1 93 ? -11.861 -0.162 3.481 1.00 89.06 93 GLU A C 1
ATOM 704 O O . GLU A 1 93 ? -12.993 0.057 3.923 1.00 89.06 93 GLU A O 1
ATOM 709 N N . ALA A 1 94 ? -11.178 -1.266 3.802 1.00 89.88 94 ALA A N 1
ATOM 710 C CA . ALA A 1 94 ? -11.708 -2.294 4.694 1.00 89.88 94 ALA A CA 1
ATOM 711 C C . ALA A 1 94 ? -11.972 -1.751 6.112 1.00 89.88 94 ALA A C 1
ATOM 713 O O . ALA A 1 94 ? -13.035 -2.006 6.686 1.00 89.88 94 ALA A O 1
ATOM 714 N N . ILE A 1 95 ? -11.052 -0.954 6.667 1.00 92.19 95 ILE A N 1
ATOM 715 C CA . ILE A 1 95 ? -11.221 -0.316 7.984 1.00 92.19 95 ILE A CA 1
ATOM 716 C C . ILE A 1 95 ? -12.380 0.681 7.974 1.00 92.19 95 ILE A C 1
ATOM 718 O O . ILE A 1 95 ? -13.180 0.701 8.911 1.00 92.19 95 ILE A O 1
ATOM 722 N N . VAL A 1 96 ? -12.494 1.504 6.929 1.00 92.44 96 VAL A N 1
ATOM 723 C CA . VAL A 1 96 ? -13.585 2.477 6.787 1.00 92.44 96 VAL A CA 1
ATOM 724 C C . VAL A 1 96 ? -14.932 1.760 6.700 1.00 92.44 96 VAL A C 1
ATOM 726 O O . VAL A 1 96 ? -15.871 2.151 7.396 1.00 92.44 96 VAL A O 1
ATOM 729 N N . ALA A 1 97 ? -15.023 0.677 5.926 1.00 94.38 97 ALA A N 1
ATOM 730 C CA . ALA A 1 97 ? -16.231 -0.140 5.849 1.00 94.38 97 ALA A CA 1
ATOM 731 C C . ALA A 1 97 ? -16.575 -0.788 7.205 1.00 94.38 97 ALA A C 1
ATOM 733 O O . ALA A 1 97 ? -17.733 -0.758 7.635 1.00 94.38 97 ALA A O 1
ATOM 734 N N . ALA A 1 98 ? -15.577 -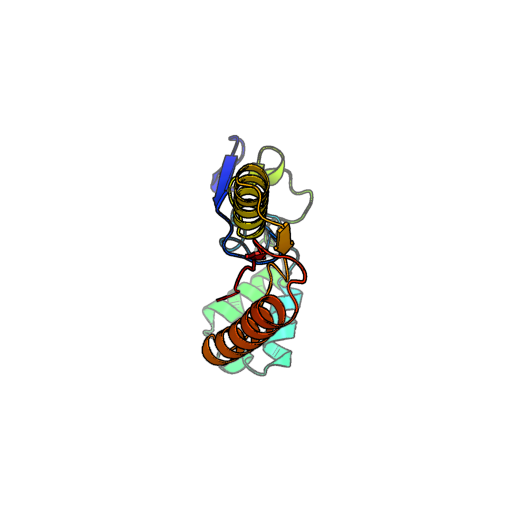1.317 7.923 1.00 95.69 98 ALA A N 1
ATOM 735 C CA . ALA A 1 98 ? -15.760 -1.882 9.260 1.00 95.69 98 ALA A CA 1
ATOM 736 C C . ALA A 1 98 ? -16.244 -0.828 10.268 1.00 95.69 98 ALA A C 1
ATOM 738 O O . ALA A 1 98 ? -17.174 -1.093 11.035 1.00 95.69 98 ALA A O 1
ATOM 739 N N . LYS A 1 99 ? -15.676 0.383 10.221 1.00 96.56 99 LYS A N 1
ATOM 740 C CA . LYS A 1 99 ? -16.096 1.530 11.033 1.00 96.56 99 LYS A CA 1
ATOM 741 C C . LYS A 1 99 ? -17.563 1.867 10.788 1.00 96.56 99 LYS A C 1
ATOM 743 O O . LYS A 1 99 ? -18.347 1.854 11.732 1.00 96.56 99 LYS A O 1
ATOM 748 N N . GLN A 1 100 ? -17.946 2.094 9.533 1.00 97.75 100 GLN A N 1
ATOM 749 C CA . GLN A 1 100 ? -19.330 2.421 9.169 1.00 97.75 100 GLN A CA 1
ATOM 750 C C . GLN A 1 100 ? -20.304 1.339 9.641 1.00 97.75 100 GLN A C 1
ATOM 752 O O . GLN A 1 100 ? -21.384 1.631 10.163 1.00 97.75 100 GLN A O 1
ATOM 757 N N . LYS A 1 101 ? -19.916 0.065 9.500 1.00 98.00 101 LYS A N 1
ATOM 758 C CA . LYS A 1 101 ? -20.745 -1.040 9.969 1.00 98.00 101 LYS A CA 1
ATOM 759 C C . LYS A 1 101 ? -20.883 -1.038 11.491 1.00 98.00 101 LYS A C 1
ATOM 761 O O . LYS A 1 101 ? -22.000 -1.203 11.979 1.00 98.00 101 LYS A O 1
ATOM 766 N N . ALA A 1 102 ? -19.800 -0.834 12.234 1.00 97.19 102 ALA A N 1
ATOM 767 C CA . ALA A 1 102 ? -19.830 -0.768 13.691 1.00 97.19 102 ALA A CA 1
ATOM 768 C C . ALA A 1 102 ? -20.662 0.424 14.202 1.00 97.19 102 ALA A C 1
ATOM 770 O O . ALA A 1 102 ? -21.500 0.240 15.085 1.00 97.19 102 ALA A O 1
ATOM 771 N N . GLU A 1 103 ? -20.534 1.603 13.588 1.00 96.88 103 GLU A N 1
ATOM 772 C CA . GLU A 1 103 ? -21.383 2.767 13.885 1.00 96.88 103 GLU A CA 1
ATOM 773 C C . GLU A 1 103 ? -22.869 2.444 13.650 1.00 96.88 103 GLU A C 1
ATOM 775 O O . GLU A 1 103 ? -23.706 2.711 14.512 1.00 96.88 103 GLU A O 1
ATOM 780 N N . SER A 1 104 ? -23.209 1.764 12.544 1.00 98.00 104 SER A N 1
ATOM 781 C CA . SER A 1 104 ? -24.596 1.348 12.252 1.00 98.00 104 SER A CA 1
ATOM 782 C C . SER A 1 104 ? -25.184 0.356 13.266 1.00 98.00 104 SER A C 1
ATOM 784 O O . SER A 1 104 ? -26.402 0.217 13.365 1.00 98.00 104 SER A O 1
ATOM 786 N N . LEU A 1 105 ? -24.324 -0.348 14.007 1.00 97.69 105 LEU A N 1
ATOM 787 C CA . LEU A 1 105 ? -24.701 -1.282 15.069 1.00 97.69 105 LEU A CA 1
ATOM 788 C C . LEU A 1 105 ? -24.746 -0.609 16.454 1.00 97.69 105 LEU A C 1
ATOM 790 O O . LEU A 1 105 ? -25.053 -1.279 17.438 1.00 97.69 105 LEU A O 1
ATOM 794 N N . GLY A 1 106 ? -24.459 0.695 16.541 1.00 96.75 106 GLY A N 1
ATOM 795 C CA . GLY A 1 106 ? -24.499 1.473 17.780 1.00 96.75 106 GLY A CA 1
ATOM 796 C C . GLY A 1 106 ? -23.188 1.499 18.570 1.00 96.75 106 GLY A C 1
ATOM 797 O O . GLY A 1 106 ? -23.205 1.883 19.738 1.00 96.75 106 GLY A O 1
ATOM 798 N N . TYR A 1 107 ? -22.061 1.096 17.973 1.00 97.12 107 TYR A N 1
ATOM 799 C CA . TYR A 1 107 ? -20.748 1.209 18.613 1.00 97.12 107 TYR A CA 1
ATOM 800 C C . TYR A 1 107 ? -20.168 2.618 18.480 1.00 97.12 107 TYR A C 1
ATOM 802 O O . TYR A 1 107 ? -20.247 3.249 17.428 1.00 97.12 107 TYR A O 1
ATOM 810 N N . ASN A 1 108 ? -19.473 3.062 19.524 1.00 95.19 108 ASN A N 1
ATOM 811 C CA . ASN A 1 108 ? -18.556 4.189 19.454 1.00 95.19 108 ASN A CA 1
ATOM 812 C C . ASN A 1 108 ? -17.241 3.704 18.841 1.00 95.19 108 ASN A C 1
ATOM 814 O O . ASN A 1 108 ? -16.520 2.907 19.449 1.00 95.19 108 ASN A O 1
ATOM 818 N N . THR A 1 109 ? -16.936 4.149 17.627 1.00 95.19 109 THR A N 1
ATOM 819 C CA . THR A 1 109 ? -15.758 3.668 16.897 1.00 95.19 109 THR A CA 1
ATOM 820 C C . THR A 1 109 ? -14.559 4.595 17.024 1.00 95.19 109 THR A C 1
ATOM 822 O O . THR A 1 109 ? -14.710 5.815 16.947 1.00 95.19 109 THR A O 1
ATOM 825 N N . LEU A 1 110 ? -13.362 4.015 17.092 1.00 93.06 110 LEU A N 1
ATOM 826 C CA . LEU A 1 110 ? -12.100 4.732 16.933 1.00 93.06 110 LEU A CA 1
ATOM 827 C C . LEU A 1 110 ? -11.162 3.931 16.027 1.00 93.06 110 LEU A C 1
ATOM 829 O O . LEU A 1 110 ? -10.819 2.790 16.332 1.00 93.06 110 LEU A O 1
ATOM 833 N N . VAL A 1 111 ? -10.732 4.548 14.927 1.00 93.06 111 VAL A N 1
ATOM 834 C CA . VAL A 1 111 ? -9.647 4.023 14.091 1.00 93.06 111 VAL A CA 1
ATOM 835 C C . VAL A 1 111 ? -8.338 4.559 14.655 1.00 93.06 111 VAL A C 1
ATOM 837 O O . VAL A 1 111 ? -8.141 5.771 14.681 1.00 93.06 111 VAL A O 1
ATOM 840 N N . LEU A 1 112 ? -7.468 3.671 15.133 1.00 91.38 112 LEU A N 1
ATOM 841 C CA . LEU A 1 112 ? -6.183 4.060 15.719 1.00 91.38 112 LEU A CA 1
ATOM 842 C C . LEU A 1 112 ? -5.137 4.360 14.645 1.00 91.38 112 LEU A C 1
ATOM 844 O O . LEU A 1 112 ? -4.457 5.377 14.712 1.00 91.38 112 LEU A O 1
ATOM 848 N N . SER A 1 113 ? -5.011 3.464 13.667 1.00 87.94 113 SER A N 1
ATOM 849 C CA . SER A 1 113 ? -4.108 3.594 12.523 1.00 87.94 113 SER A CA 1
ATOM 850 C C . SER A 1 113 ? -4.446 2.526 11.482 1.00 87.94 113 SER A C 1
ATOM 852 O O . SER A 1 113 ? -4.882 1.438 11.845 1.00 87.94 113 SER A O 1
ATOM 854 N N . SER A 1 114 ? -4.226 2.797 10.199 1.00 84.25 114 SER A N 1
ATOM 855 C CA . SER A 1 114 ? -4.225 1.776 9.135 1.00 84.25 114 SER A CA 1
ATOM 856 C C . SER A 1 114 ? -2.813 1.284 8.795 1.00 84.25 114 SER A C 1
ATOM 858 O O . SER A 1 114 ? -2.617 0.639 7.774 1.00 84.25 114 SER A O 1
ATOM 860 N N . MET A 1 115 ? -1.823 1.680 9.595 1.00 84.06 115 MET A N 1
ATOM 861 C CA . MET A 1 115 ? -0.399 1.587 9.271 1.00 84.06 115 MET A CA 1
ATOM 862 C C . MET A 1 115 ? 0.410 1.105 10.481 1.00 84.06 115 MET A C 1
ATOM 864 O O . MET A 1 115 ? 1.490 1.625 10.743 1.00 84.06 115 MET A O 1
ATOM 868 N N . PHE A 1 116 ? -0.133 0.211 11.314 1.00 85.00 116 PHE A N 1
ATOM 869 C CA . PHE A 1 116 ? 0.688 -0.326 12.398 1.00 85.00 116 PHE A CA 1
ATOM 870 C C . PHE A 1 116 ? 1.802 -1.200 11.834 1.00 85.00 116 PHE A C 1
ATOM 872 O O . PHE A 1 116 ? 1.544 -2.107 11.051 1.00 85.00 116 PHE A O 1
ATOM 879 N N . GLU A 1 117 ? 3.015 -0.940 12.306 1.00 80.50 117 GLU A N 1
ATOM 880 C CA . GLU A 1 117 ? 4.206 -1.744 12.065 1.00 80.50 117 GLU A CA 1
ATOM 881 C C . GLU A 1 117 ? 4.719 -2.261 13.411 1.00 80.50 117 GLU A C 1
ATOM 883 O O . GLU A 1 117 ? 4.710 -1.535 14.412 1.00 80.50 117 GLU A O 1
ATOM 888 N N . GLY A 1 118 ? 5.183 -3.508 13.443 1.00 80.25 118 GLY A N 1
ATOM 889 C CA . GLY A 1 118 ? 5.802 -4.104 14.622 1.00 80.25 118 GLY A CA 1
ATOM 890 C C . GLY A 1 118 ? 5.286 -5.501 14.933 1.00 80.25 118 GLY A C 1
ATOM 891 O O . GLY A 1 118 ? 4.498 -6.083 14.200 1.00 80.25 118 GLY A O 1
ATOM 892 N N . GLU A 1 119 ? 5.754 -6.049 16.050 1.00 85.19 119 GLU A N 1
ATOM 893 C CA . GLU A 1 119 ? 5.406 -7.403 16.467 1.00 85.19 119 GLU A CA 1
ATOM 894 C C . GLU A 1 119 ? 3.949 -7.485 16.933 1.00 85.19 119 GLU A C 1
ATOM 896 O O . GLU A 1 119 ? 3.520 -6.761 17.842 1.00 85.19 119 GLU A O 1
ATOM 901 N N . THR A 1 120 ? 3.207 -8.461 16.407 1.00 85.88 120 THR A N 1
ATOM 902 C CA . THR A 1 120 ? 1.802 -8.712 16.766 1.00 85.88 120 THR A CA 1
ATOM 903 C C . THR A 1 120 ? 1.606 -8.854 18.283 1.00 85.88 120 THR A C 1
ATOM 905 O O . THR A 1 120 ? 0.580 -8.448 18.833 1.00 85.88 120 THR A O 1
ATOM 908 N N . ARG A 1 121 ? 2.605 -9.390 19.003 1.00 89.50 121 ARG A N 1
ATOM 909 C CA . ARG A 1 121 ? 2.573 -9.520 20.469 1.00 89.50 121 ARG A CA 1
ATOM 910 C C . ARG A 1 121 ? 2.481 -8.167 21.176 1.00 89.50 121 ARG A C 1
ATOM 912 O O . ARG A 1 121 ? 1.759 -8.054 22.168 1.00 89.50 121 ARG A O 1
ATOM 919 N N . ASP A 1 122 ? 3.209 -7.171 20.694 1.00 89.88 122 ASP A N 1
ATOM 920 C CA . ASP A 1 122 ? 3.278 -5.859 21.331 1.00 89.88 122 ASP A CA 1
ATOM 921 C C . ASP A 1 122 ? 1.995 -5.068 21.031 1.00 89.88 122 ASP A C 1
ATOM 923 O O . ASP A 1 122 ? 1.396 -4.483 21.940 1.00 89.88 122 ASP A O 1
ATOM 927 N N . LEU A 1 123 ? 1.478 -5.182 19.800 1.00 89.12 123 LEU A N 1
ATOM 928 C CA . LEU A 1 123 ? 0.161 -4.656 19.428 1.00 89.12 123 LEU A CA 1
ATOM 929 C C . LEU A 1 123 ? -0.960 -5.278 20.272 1.00 89.12 123 LEU A C 1
ATOM 931 O O . LEU A 1 123 ? -1.819 -4.561 20.787 1.00 89.12 123 LEU A O 1
ATOM 935 N N . ALA A 1 124 ? -0.936 -6.594 20.501 1.00 90.12 124 ALA A N 1
ATOM 936 C CA . ALA A 1 124 ? -1.933 -7.263 21.335 1.00 90.12 124 ALA A CA 1
ATOM 937 C C . ALA A 1 124 ? -1.932 -6.746 22.787 1.00 90.12 124 ALA A C 1
ATOM 939 O O . ALA A 1 124 ? -2.996 -6.559 23.388 1.00 90.12 124 ALA A O 1
ATOM 940 N N . GLN A 1 125 ? -0.754 -6.472 23.360 1.00 93.75 125 GLN A N 1
ATOM 941 C CA . GLN A 1 125 ? -0.652 -5.885 24.702 1.00 93.75 125 GLN A CA 1
ATOM 942 C C . GLN A 1 125 ? -1.235 -4.470 24.753 1.00 93.75 125 GLN A C 1
ATOM 944 O O . GLN A 1 125 ? -1.965 -4.142 25.697 1.00 93.75 125 GLN A O 1
ATOM 949 N N . PHE A 1 126 ? -0.954 -3.661 23.730 1.00 91.69 126 PHE A N 1
ATOM 950 C CA . PHE A 1 126 ? -1.500 -2.316 23.575 1.00 91.69 126 PHE A CA 1
ATOM 951 C C . PHE A 1 126 ? -3.034 -2.330 23.470 1.00 91.69 126 PHE A C 1
ATOM 953 O O . PHE A 1 126 ? -3.711 -1.643 24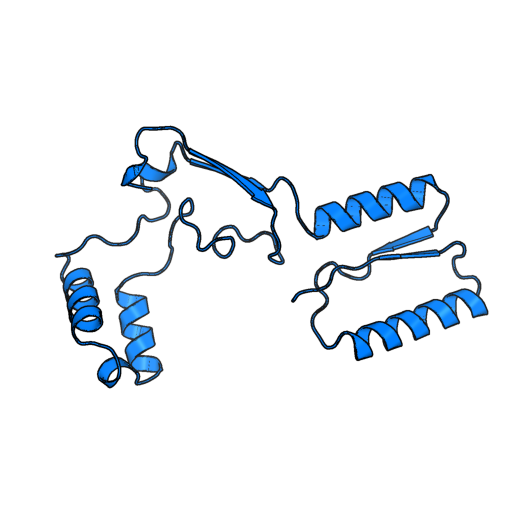.240 1.00 91.69 126 PHE A O 1
ATOM 960 N N . TYR A 1 127 ? -3.596 -3.207 22.633 1.00 92.44 127 TYR A N 1
ATOM 961 C CA . TYR A 1 127 ? -5.042 -3.432 22.551 1.00 92.44 127 TYR A CA 1
ATOM 962 C C . TYR A 1 127 ? -5.657 -3.845 23.887 1.00 92.44 127 TYR A C 1
ATOM 964 O O . TYR A 1 127 ? -6.694 -3.315 24.294 1.00 92.44 127 TYR A O 1
ATOM 972 N N . GLY A 1 128 ? -4.996 -4.751 24.608 1.00 94.12 128 GLY A N 1
ATOM 973 C CA . GLY A 1 128 ? -5.434 -5.175 25.933 1.00 94.12 128 GLY A CA 1
ATOM 974 C C . GLY A 1 128 ? -5.461 -4.028 26.948 1.00 94.12 128 GLY A C 1
ATOM 975 O O . GLY A 1 128 ? -6.352 -3.990 27.797 1.00 94.12 128 GLY A O 1
ATOM 976 N N . ALA A 1 129 ? -4.519 -3.085 26.873 1.00 94.44 129 ALA A N 1
ATOM 977 C CA . ALA A 1 129 ? -4.510 -1.907 27.739 1.00 94.44 129 ALA A CA 1
ATOM 978 C C . ALA A 1 129 ? -5.698 -0.976 27.452 1.00 94.44 129 ALA A C 1
ATOM 980 O O . ALA A 1 129 ? -6.401 -0.598 28.389 1.00 94.44 129 ALA A O 1
ATOM 981 N N . ILE A 1 130 ? -5.974 -0.692 26.175 1.00 93.75 130 ILE A N 1
ATOM 982 C CA . ILE A 1 130 ? -7.126 0.123 25.755 1.00 93.75 130 ILE A CA 1
ATOM 983 C C . ILE A 1 130 ? -8.440 -0.530 26.198 1.00 93.75 130 ILE A C 1
ATOM 985 O O . ILE A 1 130 ? -9.285 0.122 26.808 1.00 93.75 130 ILE A O 1
ATOM 989 N N . ALA A 1 131 ? -8.598 -1.834 25.956 1.00 93.44 131 ALA A N 1
ATOM 990 C CA . ALA A 1 131 ? -9.805 -2.564 26.337 1.00 93.44 131 ALA A CA 1
ATOM 991 C C . ALA A 1 131 ? -10.045 -2.545 27.857 1.00 93.44 131 ALA A C 1
ATOM 993 O O . ALA A 1 131 ? -11.179 -2.348 28.300 1.00 93.44 131 ALA A O 1
ATOM 994 N N . ARG A 1 132 ? -8.985 -2.701 28.667 1.00 94.31 132 ARG A N 1
ATOM 995 C CA . ARG A 1 132 ? -9.074 -2.595 30.134 1.00 94.31 132 ARG A CA 1
ATOM 996 C C . ARG A 1 132 ? -9.497 -1.201 30.587 1.00 94.31 132 ARG A C 1
ATOM 998 O O . ARG A 1 132 ? -10.318 -1.100 31.495 1.00 94.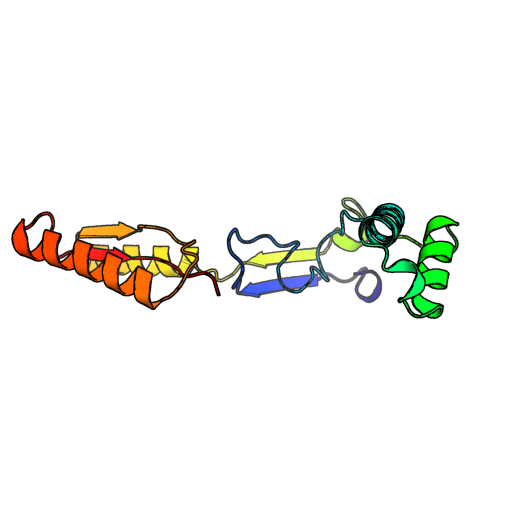31 132 ARG A O 1
ATOM 1005 N N . GLU A 1 133 ? -8.964 -0.150 29.968 1.00 94.81 133 GLU A N 1
ATOM 1006 C CA . GLU A 1 133 ? -9.318 1.228 30.317 1.00 94.81 133 GLU A CA 1
ATOM 1007 C C . GLU A 1 133 ? -10.784 1.531 29.994 1.00 94.81 133 GLU A C 1
ATOM 1009 O O . GLU A 1 133 ? -11.503 2.063 30.841 1.00 94.81 133 GLU A O 1
ATOM 1014 N N . ILE A 1 134 ? -11.264 1.107 28.821 1.00 94.44 134 ILE A N 1
ATOM 1015 C CA . ILE A 1 134 ? -12.673 1.252 28.424 1.00 94.44 134 ILE A CA 1
ATOM 1016 C C . ILE A 1 134 ? -13.586 0.495 29.393 1.00 94.44 134 ILE A C 1
ATOM 1018 O O . ILE A 1 134 ? -14.585 1.048 29.854 1.00 94.44 134 ILE A O 1
ATOM 1022 N N . ALA A 1 135 ? -13.233 -0.746 29.744 1.00 91.75 135 ALA A N 1
ATOM 1023 C CA . ALA A 1 135 ? -14.011 -1.553 30.682 1.00 91.75 135 ALA A CA 1
ATOM 1024 C C . ALA A 1 135 ? -14.064 -0.935 32.089 1.00 91.75 135 ALA A C 1
ATOM 1026 O O . ALA A 1 135 ? -15.077 -1.054 32.775 1.00 91.75 135 ALA A O 1
ATOM 1027 N N . LYS A 1 136 ? -12.984 -0.273 32.521 1.00 94.94 136 LYS A N 1
ATOM 1028 C CA . LYS A 1 136 ? -12.883 0.349 33.846 1.00 94.94 136 LYS A CA 1
ATOM 1029 C C . LYS A 1 136 ? -13.577 1.710 33.927 1.00 94.94 136 LYS A C 1
ATOM 1031 O O . LYS A 1 136 ? -14.178 2.011 34.954 1.00 94.94 136 LYS A O 1
ATOM 1036 N N . THR A 1 137 ? -13.450 2.543 32.897 1.00 93.38 137 THR A N 1
ATOM 1037 C CA . THR A 1 137 ? -13.907 3.945 32.929 1.00 93.38 137 THR A CA 1
ATOM 1038 C C . THR A 1 137 ? -15.260 4.165 32.276 1.00 93.38 137 THR A C 1
ATOM 1040 O O . THR A 1 137 ? -15.914 5.161 32.570 1.00 93.38 137 THR A O 1
ATOM 1043 N N . GLY A 1 138 ? -15.695 3.260 31.398 1.00 87.94 138 GLY A N 1
ATOM 1044 C CA . GLY A 1 138 ? -16.930 3.447 30.651 1.00 87.94 138 GLY A CA 1
ATOM 1045 C C . GLY A 1 138 ? -16.851 4.585 29.630 1.00 87.94 138 GLY A C 1
ATOM 1046 O O . GLY A 1 138 ? -17.886 5.140 29.277 1.00 87.94 138 GLY A O 1
ATOM 1047 N N . HIS A 1 139 ? -15.666 4.923 29.113 1.00 82.81 139 HIS A N 1
ATOM 1048 C CA . HIS A 1 139 ? -15.504 5.949 28.080 1.00 82.81 139 HIS A CA 1
ATOM 1049 C C . HIS A 1 139 ? -14.864 5.388 26.792 1.00 82.81 139 HIS A C 1
ATOM 1051 O O . HIS A 1 139 ? -13.644 5.231 26.748 1.00 82.81 139 HIS A O 1
ATOM 1057 N N . PRO A 1 140 ? -15.634 5.156 25.707 1.00 74.25 140 PRO A N 1
ATOM 1058 C CA . PRO A 1 140 ? -17.093 4.989 25.654 1.00 74.25 140 PRO A CA 1
ATOM 1059 C C . PRO A 1 140 ? -17.530 3.559 25.244 1.00 74.25 140 PRO A C 1
ATOM 1061 O O . PRO A 1 140 ? -17.194 3.114 24.149 1.00 74.25 140 PRO A O 1
ATOM 1064 N N . PRO A 1 141 ? -18.330 2.827 26.046 1.00 82.06 141 PRO A N 1
ATOM 1065 C CA . PRO A 1 141 ? -18.975 1.586 25.644 1.00 82.06 141 PRO A CA 1
ATOM 1066 C C . PRO A 1 141 ? -20.331 1.849 24.947 1.00 82.06 141 PRO A C 1
ATOM 1068 O O . PRO A 1 141 ? -20.983 2.853 25.230 1.00 82.06 141 PRO A O 1
ATOM 1071 N N . PRO A 1 142 ? -20.803 0.937 24.080 1.00 89.12 142 PRO A N 1
ATOM 1072 C CA . PRO A 1 142 ? -20.022 -0.147 23.495 1.00 89.12 142 PRO A CA 1
ATOM 1073 C C . PRO A 1 142 ? -18.968 0.441 22.538 1.00 89.12 142 PRO A C 1
ATOM 1075 O O . PRO A 1 142 ? -19.290 1.272 21.694 1.00 89.12 142 PRO A O 1
ATOM 1078 N N . ALA A 1 143 ? -17.702 0.047 22.699 1.00 93.81 143 ALA A N 1
ATOM 1079 C CA . ALA A 1 143 ? -16.582 0.563 21.910 1.00 93.81 143 ALA A CA 1
ATOM 1080 C C . ALA A 1 143 ? -16.215 -0.412 20.790 1.00 93.81 143 ALA A C 1
ATOM 1082 O O . ALA A 1 143 ? -16.259 -1.627 20.988 1.00 93.81 143 ALA A O 1
ATOM 1083 N N . CYS A 1 144 ? -15.783 0.112 19.648 1.00 94.62 144 CYS A N 1
ATOM 1084 C CA . CYS A 1 144 ? -15.143 -0.667 18.596 1.00 94.62 144 CYS A CA 1
ATOM 1085 C C . CYS A 1 144 ? -13.842 0.031 18.188 1.00 94.62 144 CYS A C 1
ATOM 1087 O O . CYS A 1 144 ? -13.849 1.130 17.634 1.00 94.62 144 CYS A O 1
ATOM 1089 N N . ILE A 1 145 ? -12.717 -0.597 18.519 1.00 93.88 145 ILE A N 1
ATOM 1090 C CA . ILE A 1 145 ? -11.385 -0.082 18.213 1.00 93.88 145 ILE A CA 1
ATOM 1091 C C . ILE A 1 145 ? -10.872 -0.825 16.983 1.00 93.88 145 ILE A C 1
ATOM 1093 O O . ILE A 1 145 ? -10.898 -2.054 16.953 1.00 93.88 145 ILE A O 1
ATOM 1097 N N . LEU A 1 146 ? -10.448 -0.076 15.971 1.00 93.19 146 LEU A N 1
ATOM 1098 C CA . LEU A 1 146 ? -10.085 -0.596 14.657 1.00 93.19 146 LEU A CA 1
ATOM 1099 C C . LEU A 1 146 ? -8.651 -0.196 14.304 1.00 93.19 146 LEU A C 1
ATOM 1101 O O . LEU A 1 146 ? -8.233 0.938 14.559 1.00 93.19 146 LEU A O 1
ATOM 1105 N N . SER A 1 147 ? -7.927 -1.101 13.651 1.00 90.56 147 SER A N 1
ATOM 1106 C CA . SER A 1 147 ? -6.680 -0.775 12.963 1.00 90.56 147 SER A CA 1
ATOM 1107 C C . SER A 1 147 ? -6.390 -1.689 11.785 1.00 90.56 147 SER A C 1
ATOM 1109 O O . SER A 1 147 ? -7.018 -2.734 11.635 1.00 90.56 147 SER A O 1
ATOM 1111 N N . GLY A 1 148 ? -5.375 -1.303 11.017 1.00 84.62 148 GLY A N 1
ATOM 1112 C CA . GLY A 1 148 ? -4.700 -2.128 10.021 1.00 84.62 148 GLY A CA 1
ATOM 1113 C C . GLY A 1 148 ? -3.259 -2.401 10.427 1.00 84.62 148 GLY A C 1
ATOM 1114 O O . GLY A 1 148 ? -2.648 -1.583 11.117 1.00 84.62 148 GLY A O 1
ATOM 11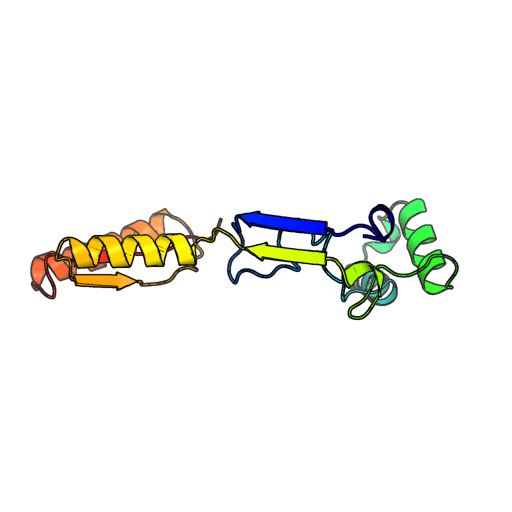15 N N . GLU A 1 149 ? -2.749 -3.554 10.010 1.00 70.12 149 GLU A N 1
ATOM 1116 C CA . GLU A 1 149 ? -1.366 -3.995 10.196 1.00 70.12 149 GLU A CA 1
ATOM 1117 C C . GLU A 1 149 ? -0.654 -4.028 8.837 1.00 70.12 149 GLU A C 1
ATOM 1119 O O . GLU A 1 149 ? -1.276 -4.323 7.812 1.00 70.12 149 GLU A O 1
ATOM 1124 N N . TYR A 1 150 ? 0.633 -3.699 8.863 1.00 65.50 150 TYR A N 1
ATOM 1125 C CA . TYR A 1 150 ? 1.599 -3.850 7.782 1.00 65.50 150 TYR A CA 1
ATOM 1126 C C . TYR A 1 150 ? 2.365 -5.169 7.981 1.00 65.50 150 TYR A C 1
ATOM 1128 O O . TYR A 1 150 ? 2.826 -5.432 9.093 1.00 65.50 150 TYR A O 1
ATOM 1136 N N . LEU A 1 151 ? 2.467 -6.001 6.935 1.00 53.16 151 LEU A N 1
ATOM 1137 C CA . LEU A 1 151 ? 3.243 -7.253 6.949 1.00 53.16 151 LEU A CA 1
ATOM 1138 C C . LEU A 1 151 ? 4.731 -7.013 6.673 1.00 53.16 151 LEU A C 1
ATOM 1140 O O . LEU A 1 151 ? 5.043 -6.210 5.766 1.00 53.16 151 LEU A O 1
#

Secondary structure (DSSP, 8-state):
-TTTTTS-EEEEEEE-SGGG-TTTGGG-TTS-----HHHHHHHHHHTT-TTTS-HHHHHHHHHHHTTSSPPPPPTT-GGGTTEEEEEEEEHHHHHHHHHHHHHHTT-EEEEEEEEE-S-HHHHHHHHHHHHHHHHHH-SSSSEEEEEEE--